Protein AF-F2U5X0-F1 (afdb_monomer)

Sequence (74 aa):
MDKWKDEELERMKIGGNKRLQEWFDARDVPRSATMQEKYNTKAAALYRDMIATEARGDKWNEATSPAQSWVPPA

Solvent-accessible surface area (backbone atoms only — not comparable to full-atom values): 4468 Å² total; per-residue (Å²): 132,87,85,78,52,73,56,59,53,37,31,50,71,68,41,46,72,64,55,52,48,55,54,32,60,77,64,72,50,59,89,84,47,51,73,65,59,50,62,46,33,49,68,40,42,41,50,53,51,38,30,60,32,43,40,73,73,44,87,65,50,75,91,77,36,78,35,72,77,55,72,62,84,133

Nearest PDB structures (foldseek):
  3o47-assembly1_A-2  TM=8.860E-01  e=2.178E-04  Homo sapiens

Mean predicted aligned error: 4.35 Å

Structure (mmCIF, N/CA/C/O backbone):
data_AF-F2U5X0-F1
#
_entry.id   AF-F2U5X0-F1
#
loop_
_atom_site.group_PDB
_atom_site.id
_atom_site.type_symbol
_atom_site.label_atom_id
_atom_site.label_alt_id
_atom_site.label_comp_id
_atom_site.label_asym_id
_atom_site.label_entity_id
_atom_site.label_seq_id
_atom_site.pdbx_PDB_ins_code
_atom_site.Cartn_x
_atom_site.Cartn_y
_atom_site.Cartn_z
_atom_site.occupancy
_atom_site.B_iso_or_equiv
_atom_site.auth_seq_id
_atom_site.auth_comp_id
_atom_site.auth_asym_id
_atom_site.auth_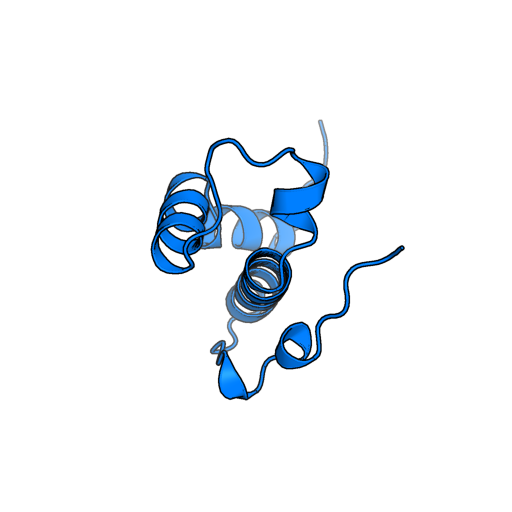atom_id
_atom_site.pdbx_PDB_model_num
ATOM 1 N N . MET A 1 1 ? -1.062 23.954 12.600 1.00 69.75 1 MET A N 1
ATOM 2 C CA . MET A 1 1 ? -1.186 22.566 13.084 1.00 69.75 1 MET A CA 1
ATOM 3 C C . MET A 1 1 ? -2.399 21.989 12.389 1.00 69.75 1 MET A C 1
ATOM 5 O O . MET A 1 1 ? -3.495 22.490 12.624 1.00 69.75 1 MET A O 1
ATOM 9 N N . ASP A 1 2 ? -2.193 21.061 11.459 1.00 77.12 2 ASP A N 1
ATOM 10 C CA . ASP A 1 2 ? -3.292 20.416 10.741 1.00 77.12 2 ASP A CA 1
ATOM 11 C C . ASP A 1 2 ? -4.194 19.666 11.724 1.00 77.12 2 ASP A C 1
ATOM 13 O O . ASP A 1 2 ? -3.713 18.992 12.639 1.00 77.12 2 ASP A O 1
ATOM 17 N N . LYS A 1 3 ? -5.510 19.829 11.571 1.00 83.12 3 LYS A N 1
ATOM 18 C CA . LYS A 1 3 ? -6.496 19.060 12.331 1.00 83.12 3 LYS A CA 1
ATOM 19 C C . LYS A 1 3 ? -6.705 17.737 11.608 1.00 83.12 3 LYS A C 1
ATOM 21 O O . LYS A 1 3 ? -7.296 17.724 10.534 1.00 83.12 3 LYS A O 1
ATOM 26 N N . TRP A 1 4 ? -6.221 16.658 12.206 1.00 83.81 4 TRP A N 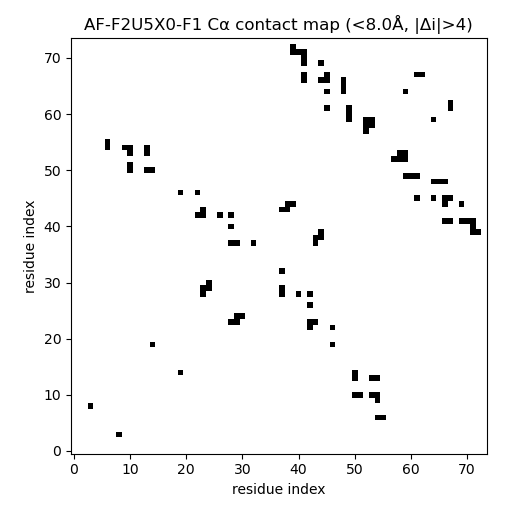1
ATOM 27 C CA . TRP A 1 4 ? -6.410 15.303 11.699 1.00 83.81 4 TRP A CA 1
ATOM 28 C C . TRP A 1 4 ? -7.800 14.793 12.061 1.00 83.81 4 TRP A C 1
ATOM 30 O O . TRP A 1 4 ? -8.269 15.009 13.181 1.00 83.81 4 TRP A O 1
ATOM 40 N N . LYS A 1 5 ? -8.451 14.106 11.124 1.00 84.56 5 LYS A N 1
ATOM 41 C CA . LYS A 1 5 ? -9.660 13.325 11.407 1.00 84.56 5 LYS A CA 1
ATOM 42 C C . LYS A 1 5 ? -9.270 11.975 12.003 1.00 84.56 5 LYS A C 1
ATOM 44 O O . LYS A 1 5 ? -8.212 11.438 11.674 1.00 84.56 5 LYS A O 1
ATOM 49 N N . ASP A 1 6 ? -10.152 11.390 12.809 1.00 85.31 6 ASP A N 1
ATOM 50 C CA . ASP A 1 6 ? -9.921 10.063 13.396 1.00 85.31 6 ASP A CA 1
ATOM 51 C C . ASP A 1 6 ? -9.611 9.007 12.324 1.00 85.31 6 AS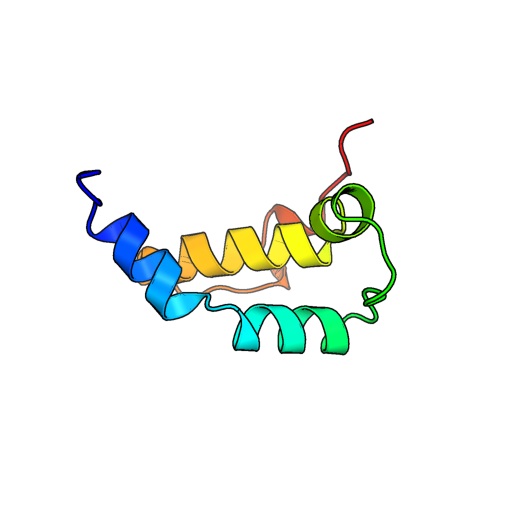P A C 1
ATOM 53 O O . ASP A 1 6 ? -8.687 8.215 12.480 1.00 85.31 6 ASP A O 1
ATOM 57 N N . GLU A 1 7 ? -10.294 9.069 11.176 1.00 84.19 7 GLU A N 1
ATOM 58 C CA . GLU A 1 7 ? -10.033 8.169 10.046 1.00 84.19 7 GLU A CA 1
ATOM 59 C C . GLU A 1 7 ? -8.610 8.331 9.479 1.00 84.19 7 GLU A C 1
ATOM 61 O O . GLU A 1 7 ? -7.961 7.349 9.130 1.00 84.19 7 GLU A O 1
ATOM 66 N N . GLU A 1 8 ? -8.082 9.554 9.399 1.00 86.19 8 GLU A N 1
ATOM 67 C CA . GLU A 1 8 ? -6.725 9.790 8.890 1.00 86.19 8 GLU A CA 1
ATOM 68 C C . GLU A 1 8 ? -5.668 9.254 9.862 1.00 86.19 8 GLU A C 1
ATOM 70 O O . GLU A 1 8 ? -4.659 8.696 9.429 1.00 86.19 8 GLU A O 1
ATOM 75 N N . LEU A 1 9 ? -5.925 9.359 11.170 1.00 88.62 9 LEU A N 1
ATOM 76 C CA . LEU A 1 9 ? -5.080 8.760 12.202 1.00 88.62 9 LEU A CA 1
ATOM 77 C C . LEU A 1 9 ? -5.110 7.228 12.134 1.00 88.62 9 LEU A C 1
ATOM 79 O O . LEU A 1 9 ? -4.053 6.601 12.209 1.00 88.62 9 LEU A O 1
ATOM 83 N N . GLU A 1 10 ? -6.282 6.619 11.940 1.00 90.38 10 GLU A N 1
ATOM 84 C CA . GLU A 1 10 ? -6.407 5.165 11.773 1.00 90.38 10 GLU A CA 1
ATOM 85 C C . GLU A 1 10 ? -5.660 4.676 10.529 1.00 90.38 10 GLU A C 1
ATOM 87 O O . GLU A 1 10 ? -4.882 3.725 10.613 1.00 90.38 10 GLU A O 1
ATOM 92 N N . ARG A 1 11 ? -5.779 5.378 9.394 1.00 89.81 11 ARG A N 1
ATOM 93 C CA . ARG A 1 11 ? -5.012 5.054 8.178 1.00 89.81 11 ARG A CA 1
ATOM 94 C C . ARG A 1 11 ? -3.503 5.065 8.428 1.00 89.81 11 ARG A C 1
ATOM 96 O O . ARG A 1 11 ? -2.791 4.207 7.906 1.00 89.81 11 ARG A O 1
ATOM 103 N N . MET A 1 12 ? -3.015 6.008 9.234 1.00 88.62 12 MET A N 1
ATOM 104 C CA . MET A 1 12 ? -1.596 6.090 9.594 1.00 88.62 12 MET A CA 1
ATOM 105 C C . MET A 1 12 ? -1.156 4.943 10.505 1.00 88.62 12 MET A C 1
ATOM 107 O O . MET A 1 12 ? -0.064 4.408 10.307 1.00 88.62 12 MET A O 1
ATOM 111 N N . LYS A 1 13 ? -1.996 4.533 11.464 1.00 88.06 13 LYS A N 1
ATOM 112 C CA . LYS A 1 13 ? -1.720 3.382 12.340 1.00 88.06 13 LYS A CA 1
ATOM 113 C C . LYS A 1 13 ? -1.706 2.062 11.571 1.00 88.06 13 LYS A C 1
ATOM 115 O O . LYS A 1 13 ? -0.832 1.234 11.800 1.00 88.06 13 LYS A O 1
ATOM 120 N N . ILE A 1 14 ? -2.670 1.877 10.672 1.00 90.31 14 ILE A N 1
ATOM 121 C CA . ILE A 1 14 ? -2.864 0.643 9.905 1.00 90.31 14 ILE A CA 1
ATOM 122 C C . ILE A 1 14 ? -1.816 0.500 8.809 1.00 90.31 14 ILE A C 1
ATOM 124 O O . ILE A 1 14 ? -1.324 -0.601 8.568 1.00 90.31 14 ILE A O 1
ATOM 128 N N . GLY A 1 15 ? -1.493 1.600 8.131 1.00 90.38 15 GLY A N 1
ATOM 129 C CA . GLY A 1 15 ? -0.456 1.629 7.115 1.00 90.38 15 GLY A CA 1
ATOM 130 C C . GLY A 1 15 ? 0.932 1.512 7.738 1.00 90.38 15 GLY A C 1
ATOM 131 O O . GLY A 1 15 ? 1.401 0.429 8.069 1.00 90.38 15 GLY A O 1
ATOM 132 N N . GLY A 1 16 ? 1.623 2.643 7.850 1.00 90.56 16 GLY A N 1
ATOM 133 C CA . GLY A 1 16 ? 3.004 2.690 8.322 1.00 90.56 16 GLY A CA 1
ATOM 134 C C . GLY A 1 16 ? 4.038 2.307 7.254 1.00 90.56 16 GLY A C 1
ATOM 135 O O . GLY A 1 16 ? 3.826 1.453 6.390 1.00 90.56 16 GLY A O 1
ATOM 136 N N . ASN A 1 17 ? 5.206 2.952 7.329 1.00 90.25 17 ASN A N 1
ATOM 137 C CA . ASN A 1 17 ? 6.261 2.818 6.319 1.00 90.25 17 ASN A CA 1
ATOM 138 C C . ASN A 1 17 ? 6.820 1.394 6.221 1.00 90.25 17 ASN A C 1
ATOM 140 O O . ASN A 1 17 ? 7.119 0.933 5.123 1.00 90.25 17 ASN A O 1
ATOM 144 N N . LYS A 1 18 ? 6.939 0.692 7.354 1.00 91.62 18 LYS A N 1
ATOM 145 C CA . LYS A 1 18 ? 7.459 -0.681 7.398 1.00 91.62 18 LYS A CA 1
ATOM 146 C C . LYS 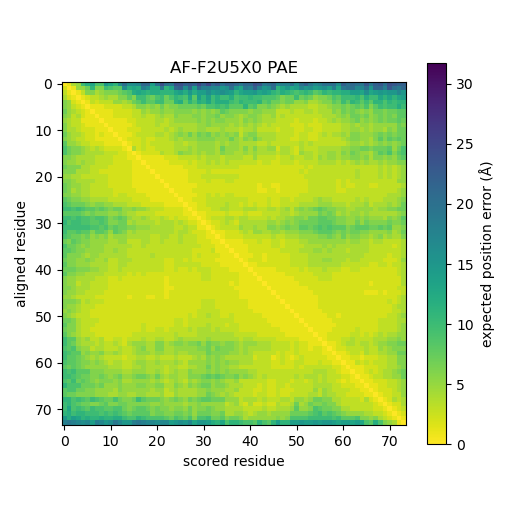A 1 18 ? 6.529 -1.663 6.676 1.00 91.62 18 LYS A C 1
ATOM 148 O O . LYS A 1 18 ? 6.987 -2.370 5.787 1.00 91.62 18 LYS A O 1
ATOM 153 N N . ARG A 1 19 ? 5.227 -1.640 6.987 1.00 93.00 19 ARG A N 1
ATOM 154 C CA . ARG A 1 19 ? 4.220 -2.503 6.340 1.00 93.00 19 ARG A CA 1
ATOM 155 C C . ARG A 1 19 ? 4.149 -2.239 4.834 1.00 93.00 19 ARG A C 1
ATOM 157 O O . ARG A 1 19 ? 4.039 -3.178 4.056 1.00 93.00 19 ARG A O 1
ATOM 164 N N . LEU A 1 20 ? 4.285 -0.976 4.411 1.00 91.88 20 LEU A N 1
ATOM 165 C CA . LEU A 1 20 ? 4.338 -0.620 2.990 1.00 91.88 20 LEU A CA 1
ATOM 166 C C . LEU A 1 20 ? 5.583 -1.188 2.296 1.00 91.88 20 LEU A C 1
ATOM 168 O O . LEU A 1 20 ? 5.492 -1.663 1.167 1.00 91.88 20 LEU A O 1
ATOM 172 N N . GLN A 1 21 ? 6.747 -1.131 2.946 1.00 91.69 21 GLN A N 1
ATOM 173 C CA . GLN A 1 21 ? 7.973 -1.720 2.402 1.00 91.69 21 GLN A CA 1
ATOM 174 C C . GLN A 1 21 ? 7.834 -3.235 2.248 1.00 91.69 21 GLN A C 1
ATOM 176 O O . GLN A 1 21 ? 8.049 -3.742 1.153 1.00 91.69 21 GLN A O 1
ATOM 181 N N . GLU A 1 22 ? 7.379 -3.929 3.292 1.00 93.75 22 GLU A N 1
ATOM 182 C CA . GLU A 1 22 ? 7.141 -5.378 3.265 1.00 93.75 22 GLU A CA 1
ATOM 183 C C . GLU A 1 22 ? 6.115 -5.769 2.189 1.00 93.75 22 GLU A C 1
ATOM 185 O O . GLU A 1 22 ? 6.309 -6.742 1.464 1.00 93.75 22 GLU A O 1
ATOM 190 N N . TRP A 1 23 ? 5.052 -4.976 2.025 1.00 94.19 23 TRP A N 1
ATOM 191 C CA . TRP A 1 23 ? 4.042 -5.182 0.988 1.00 94.19 23 TRP A CA 1
ATOM 192 C C . TRP A 1 23 ? 4.608 -5.089 -0.430 1.00 94.19 23 TRP A C 1
ATOM 194 O O . TRP A 1 23 ? 4.238 -5.878 -1.303 1.00 94.19 23 TRP A O 1
ATOM 204 N N . PHE A 1 24 ? 5.473 -4.103 -0.665 1.00 94.19 24 PHE A N 1
ATOM 205 C CA . PHE A 1 24 ? 6.119 -3.897 -1.956 1.00 94.19 24 PHE A CA 1
ATOM 206 C C . PHE A 1 24 ? 7.178 -4.950 -2.248 1.00 94.19 24 PHE A C 1
ATOM 208 O O . P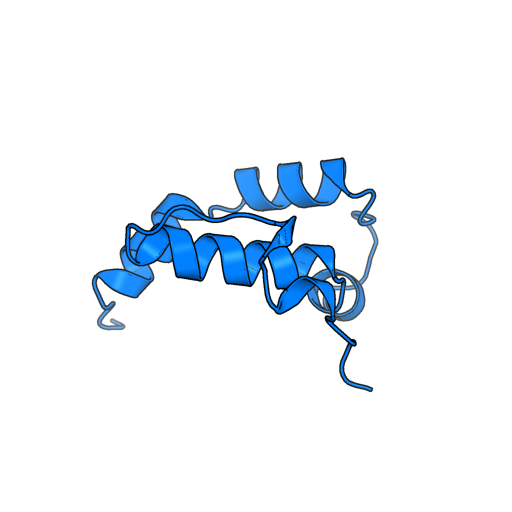HE A 1 24 ? 7.209 -5.458 -3.368 1.00 94.19 24 PHE A O 1
ATOM 215 N N . ASP A 1 25 ? 7.974 -5.323 -1.249 1.00 92.38 25 ASP A N 1
ATOM 216 C CA . ASP A 1 25 ? 8.962 -6.391 -1.382 1.00 92.38 25 ASP A CA 1
ATOM 217 C C . ASP A 1 25 ? 8.273 -7.733 -1.705 1.00 92.38 25 ASP A C 1
ATOM 219 O O . ASP A 1 25 ? 8.732 -8.465 -2.573 1.00 92.38 25 ASP A O 1
ATOM 223 N N . ALA A 1 26 ? 7.117 -8.021 -1.093 1.00 93.25 26 ALA A N 1
ATOM 224 C CA . ALA A 1 26 ? 6.326 -9.226 -1.370 1.00 93.25 26 ALA A CA 1
ATOM 225 C C . ALA A 1 26 ? 5.658 -9.253 -2.762 1.00 93.25 26 ALA A C 1
ATOM 227 O O . ALA A 1 26 ? 5.088 -10.272 -3.146 1.00 93.25 26 ALA A O 1
ATOM 228 N N . ARG A 1 27 ? 5.667 -8.133 -3.495 1.00 91.19 27 ARG A N 1
ATOM 229 C CA . ARG A 1 27 ? 5.060 -7.982 -4.831 1.00 91.19 27 ARG A CA 1
ATOM 230 C C . ARG A 1 27 ? 6.078 -7.586 -5.894 1.00 91.19 27 ARG A C 1
ATOM 232 O O . ARG A 1 27 ? 5.690 -7.030 -6.921 1.00 91.19 27 ARG A O 1
ATOM 239 N N . ASP A 1 28 ? 7.358 -7.820 -5.611 1.00 89.94 28 ASP A N 1
ATOM 240 C CA . ASP A 1 28 ? 8.480 -7.547 -6.509 1.00 89.94 28 ASP A CA 1
ATOM 241 C C . ASP A 1 28 ? 8.504 -6.102 -7.039 1.00 89.94 28 ASP A C 1
ATOM 243 O O . ASP A 1 28 ? 8.975 -5.828 -8.144 1.00 89.94 28 ASP A O 1
ATOM 247 N N . VAL A 1 29 ? 7.996 -5.141 -6.256 1.00 89.94 29 VAL A N 1
ATOM 248 C CA . VAL A 1 29 ? 8.063 -3.725 -6.626 1.00 89.94 29 VAL A CA 1
ATOM 249 C C . VAL A 1 29 ? 9.498 -3.243 -6.390 1.00 89.94 29 VAL A C 1
ATOM 251 O O . VAL A 1 29 ? 9.948 -3.226 -5.239 1.00 89.94 29 VAL A O 1
ATOM 254 N N . PRO A 1 30 ? 10.237 -2.816 -7.433 1.00 87.81 30 PRO A N 1
ATOM 255 C CA . PRO A 1 30 ? 11.651 -2.504 -7.291 1.00 87.81 30 PRO A CA 1
ATOM 256 C C . PRO A 1 30 ? 11.865 -1.342 -6.327 1.00 87.81 30 PRO A C 1
ATOM 258 O O . PRO A 1 30 ? 11.258 -0.277 -6.460 1.00 87.81 30 PRO A O 1
ATOM 261 N N . ARG A 1 31 ? 12.799 -1.495 -5.387 1.00 86.50 31 ARG A N 1
ATOM 262 C CA . ARG A 1 31 ? 13.182 -0.393 -4.488 1.00 86.50 31 ARG A CA 1
ATOM 263 C C . ARG A 1 31 ? 13.843 0.773 -5.226 1.00 86.50 31 ARG A C 1
ATOM 265 O O . ARG A 1 31 ? 13.784 1.896 -4.739 1.00 86.50 31 ARG A O 1
ATOM 272 N N . SER A 1 32 ? 14.443 0.501 -6.384 1.00 90.25 32 SER A N 1
ATOM 273 C CA . SER A 1 32 ? 15.024 1.494 -7.292 1.00 90.25 32 SER A CA 1
ATOM 274 C C . SER A 1 32 ? 13.999 2.161 -8.212 1.00 90.25 32 SER A C 1
ATOM 276 O O . SER A 1 32 ? 14.383 3.057 -8.960 1.00 90.25 32 SER A O 1
ATOM 278 N N . ALA A 1 33 ? 12.731 1.726 -8.197 1.00 88.06 33 ALA A N 1
ATOM 279 C CA . ALA A 1 33 ? 11.688 2.340 -9.008 1.00 88.06 33 ALA A CA 1
ATOM 280 C C . ALA A 1 33 ? 11.533 3.814 -8.633 1.00 88.06 33 ALA A C 1
ATOM 282 O O . ALA A 1 33 ? 11.616 4.192 -7.456 1.00 88.06 33 ALA A O 1
ATOM 283 N N . THR A 1 34 ? 11.267 4.649 -9.632 1.00 91.81 34 THR A N 1
ATOM 284 C CA . THR A 1 34 ? 10.931 6.046 -9.380 1.00 91.81 34 THR A CA 1
ATOM 285 C C . THR A 1 34 ? 9.661 6.135 -8.540 1.00 91.81 34 THR A C 1
ATOM 287 O O . THR A 1 34 ? 8.844 5.210 -8.476 1.00 91.81 34 THR A O 1
ATOM 290 N N . MET A 1 35 ? 9.462 7.281 -7.887 1.00 89.88 35 MET A N 1
ATOM 291 C CA . MET A 1 35 ? 8.270 7.492 -7.071 1.00 89.88 35 MET A CA 1
ATOM 292 C C . MET A 1 35 ? 6.985 7.296 -7.891 1.00 89.88 35 MET A C 1
ATOM 294 O O . MET A 1 35 ? 6.034 6.684 -7.411 1.00 89.88 35 MET A O 1
ATOM 298 N N . GLN A 1 36 ? 6.986 7.747 -9.145 1.00 90.38 36 GLN A N 1
ATOM 299 C CA . GLN A 1 36 ? 5.846 7.608 -10.042 1.00 90.38 36 GLN A CA 1
ATOM 300 C C . GLN A 1 36 ? 5.557 6.139 -10.365 1.00 90.38 36 GLN A C 1
ATOM 302 O O . GLN A 1 36 ? 4.443 5.681 -10.128 1.00 90.38 36 GLN A O 1
ATOM 307 N N . GLU A 1 37 ? 6.555 5.375 -10.814 1.00 90.00 37 GLU A N 1
ATOM 308 C CA . GLU A 1 37 ? 6.392 3.946 -11.121 1.00 90.00 37 GLU A CA 1
ATOM 309 C C . GLU A 1 37 ? 5.901 3.166 -9.901 1.00 90.00 37 GLU A C 1
ATOM 311 O O . GLU A 1 37 ? 4.920 2.426 -9.983 1.00 90.00 37 GLU A O 1
ATOM 316 N N . LYS A 1 38 ? 6.528 3.402 -8.742 1.00 90.50 38 LYS A N 1
ATOM 317 C CA . LYS A 1 38 ? 6.200 2.734 -7.482 1.00 90.50 38 LYS A CA 1
ATOM 318 C C . LYS A 1 38 ? 4.734 2.927 -7.096 1.00 90.50 38 LYS A C 1
ATOM 320 O O . LYS A 1 38 ? 4.050 1.951 -6.785 1.00 90.50 38 LYS A O 1
ATOM 325 N N . TYR A 1 39 ? 4.234 4.164 -7.139 1.00 91.94 39 TYR A N 1
ATOM 326 C CA . TYR A 1 39 ? 2.866 4.486 -6.714 1.00 91.94 39 TYR A CA 1
ATOM 327 C C . TYR A 1 39 ? 1.797 4.296 -7.800 1.00 91.94 39 TYR A C 1
ATOM 329 O O . TYR A 1 39 ? 0.606 4.236 -7.462 1.00 91.94 39 TYR A O 1
ATOM 337 N N . ASN A 1 40 ? 2.214 4.119 -9.055 1.00 92.56 40 ASN A N 1
ATOM 338 C CA . ASN A 1 40 ? 1.355 3.736 -10.174 1.00 92.56 40 ASN A CA 1
ATOM 339 C C . ASN A 1 40 ? 1.146 2.222 -10.287 1.00 92.56 40 ASN A C 1
ATOM 341 O O . ASN A 1 40 ? 0.235 1.790 -10.993 1.00 92.56 40 ASN A O 1
ATOM 345 N N . THR A 1 41 ? 1.931 1.408 -9.577 1.00 92.31 41 THR A N 1
ATOM 346 C CA . THR A 1 41 ? 1.740 -0.046 -9.569 1.00 92.31 41 THR A CA 1
ATOM 347 C C . THR A 1 41 ? 0.368 -0.458 -9.024 1.00 92.31 41 THR A C 1
ATOM 349 O O . THR A 1 41 ? -0.199 0.165 -8.120 1.00 92.31 41 THR A O 1
ATOM 352 N N . LYS A 1 42 ? -0.133 -1.598 -9.512 1.00 93.56 42 LYS A N 1
ATOM 353 C CA . LYS A 1 42 ? -1.307 -2.273 -8.941 1.00 93.56 42 LYS A CA 1
ATOM 354 C C . LYS A 1 42 ? -1.123 -2.579 -7.451 1.00 93.56 42 LYS A C 1
ATOM 356 O O . LYS A 1 42 ? -2.060 -2.428 -6.674 1.00 93.56 42 LYS A O 1
ATOM 361 N N . ALA A 1 43 ? 0.093 -2.941 -7.035 1.00 93.94 43 ALA A N 1
ATOM 362 C CA . ALA A 1 43 ? 0.431 -3.173 -5.633 1.00 93.94 43 ALA A CA 1
ATOM 363 C C . ALA A 1 43 ? 0.145 -1.941 -4.760 1.00 93.94 43 ALA A C 1
ATOM 365 O O . ALA A 1 43 ? -0.430 -2.079 -3.681 1.00 93.94 43 ALA A O 1
ATOM 366 N N . ALA A 1 44 ? 0.499 -0.742 -5.231 1.00 94.06 44 ALA A N 1
ATOM 367 C CA . ALA A 1 44 ? 0.226 0.497 -4.511 1.00 94.06 44 ALA A CA 1
ATOM 368 C C . ALA A 1 44 ? -1.276 0.804 -4.453 1.00 94.06 44 ALA A C 1
ATOM 370 O O . ALA A 1 44 ? -1.768 1.250 -3.418 1.00 94.06 44 ALA A O 1
ATOM 371 N N . ALA A 1 45 ? -2.015 0.540 -5.533 1.00 94.69 45 ALA A N 1
ATOM 372 C CA . ALA A 1 45 ? -3.466 0.709 -5.555 1.00 94.69 45 ALA A CA 1
ATOM 373 C C . ALA A 1 45 ? -4.176 -0.226 -4.563 1.00 94.69 45 ALA A C 1
ATOM 375 O O . ALA A 1 45 ? -5.000 0.241 -3.779 1.00 94.69 45 ALA A O 1
ATOM 376 N N . LEU A 1 46 ? -3.796 -1.507 -4.537 1.00 95.38 46 LEU A N 1
ATOM 377 C CA . LEU A 1 46 ? -4.314 -2.490 -3.581 1.00 95.38 46 LEU A CA 1
ATOM 378 C C . LEU A 1 46 ? -4.004 -2.088 -2.135 1.00 95.38 46 LEU A C 1
ATOM 380 O O . LEU A 1 46 ? -4.881 -2.147 -1.282 1.00 95.38 46 LEU A O 1
ATOM 384 N N . TYR A 1 47 ? -2.788 -1.609 -1.863 1.00 94.94 47 TYR A N 1
ATOM 385 C CA . TYR A 1 47 ? -2.405 -1.177 -0.518 1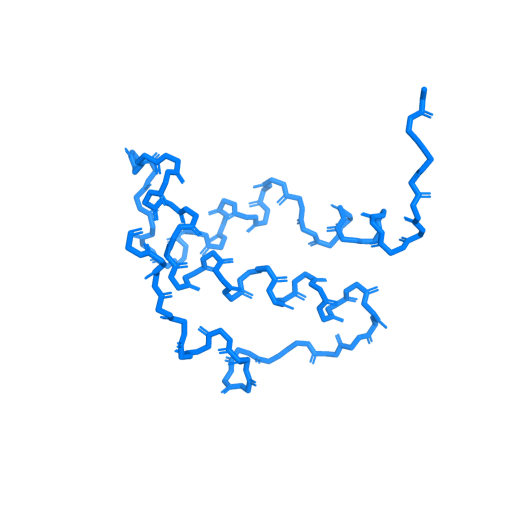.00 94.94 47 TYR A CA 1
ATOM 386 C C . TYR A 1 47 ? -3.210 0.035 -0.028 1.00 94.94 47 TYR A C 1
ATOM 388 O O . TYR A 1 47 ? -3.593 0.102 1.140 1.00 94.94 47 TYR A O 1
ATOM 396 N N . ARG A 1 48 ? -3.501 0.994 -0.919 1.00 94.31 48 ARG A N 1
ATOM 397 C CA . ARG A 1 48 ? -4.359 2.146 -0.595 1.00 94.31 48 ARG A CA 1
ATOM 398 C C . ARG A 1 48 ? -5.782 1.708 -0.256 1.00 94.31 48 ARG A C 1
ATOM 400 O O . ARG A 1 48 ? -6.349 2.208 0.712 1.00 94.31 48 ARG A O 1
ATOM 407 N N . ASP A 1 49 ? -6.334 0.780 -1.031 1.00 94.56 49 ASP A N 1
ATOM 408 C CA . ASP A 1 49 ? -7.668 0.223 -0.794 1.00 94.56 49 ASP A CA 1
ATOM 409 C C . ASP A 1 49 ? -7.733 -0.579 0.516 1.00 94.56 49 ASP A C 1
ATOM 411 O O . ASP A 1 49 ? -8.675 -0.422 1.294 1.00 94.56 49 ASP A O 1
ATOM 415 N N . MET A 1 50 ? -6.683 -1.353 0.809 1.00 94.88 50 MET A N 1
ATOM 416 C CA . MET A 1 50 ? -6.518 -2.070 2.073 1.00 94.88 50 MET A CA 1
ATOM 417 C C . MET A 1 50 ? -6.563 -1.125 3.266 1.00 94.88 50 MET A C 1
ATOM 419 O O . MET A 1 50 ? -7.392 -1.303 4.155 1.00 94.88 50 MET A O 1
ATOM 423 N N . ILE A 1 51 ? -5.729 -0.081 3.261 1.00 94.75 51 ILE A N 1
ATOM 424 C CA . ILE A 1 51 ? -5.702 0.909 4.343 1.00 94.75 51 ILE A CA 1
ATOM 425 C C . ILE A 1 51 ? -7.063 1.588 4.496 1.00 94.75 51 ILE A C 1
ATOM 427 O O . ILE A 1 51 ? -7.539 1.744 5.615 1.00 94.75 51 ILE A O 1
ATOM 431 N N . ALA A 1 52 ? -7.695 1.998 3.394 1.00 92.56 52 ALA A N 1
ATOM 432 C CA . ALA A 1 52 ? -8.987 2.674 3.448 1.00 92.56 52 ALA A CA 1
ATOM 433 C C . ALA A 1 52 ? -10.102 1.769 3.995 1.00 92.56 52 ALA A C 1
ATOM 435 O O . ALA A 1 52 ? -10.999 2.258 4.674 1.00 92.56 52 ALA A O 1
ATOM 436 N N . THR A 1 53 ? -10.051 0.471 3.699 1.00 93.25 53 THR A N 1
ATOM 437 C CA . THR A 1 53 ? -11.031 -0.517 4.166 1.00 93.25 53 THR A CA 1
ATOM 438 C C . THR A 1 53 ? -10.819 -0.845 5.640 1.00 93.25 53 THR A C 1
ATOM 440 O O . THR A 1 53 ? -11.737 -0.693 6.440 1.00 93.25 53 THR A O 1
ATOM 443 N N . GLU A 1 54 ? -9.590 -1.193 6.026 1.00 92.31 54 GLU A N 1
ATOM 444 C CA . GLU A 1 54 ? -9.258 -1.500 7.420 1.00 92.31 54 GLU A CA 1
ATOM 445 C C . GLU A 1 54 ? -9.464 -0.276 8.335 1.00 92.31 54 GLU A C 1
ATOM 447 O O . GLU A 1 54 ? -9.930 -0.434 9.460 1.00 92.31 54 GLU A O 1
ATOM 452 N N . ALA A 1 55 ? -9.203 0.952 7.860 1.00 92.00 55 ALA A N 1
ATOM 453 C CA . ALA A 1 55 ? -9.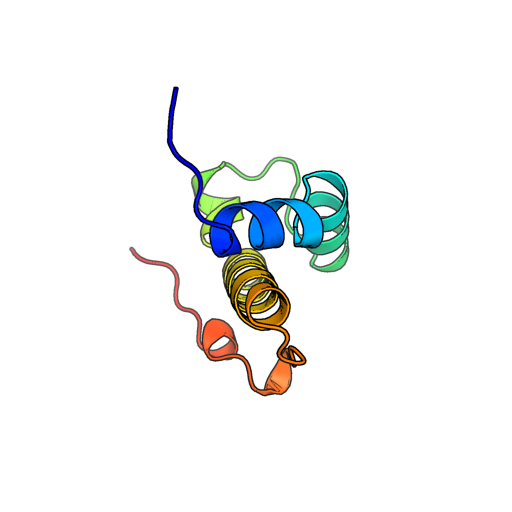416 2.178 8.645 1.00 92.00 55 ALA A CA 1
ATOM 454 C C . ALA A 1 55 ? -10.889 2.482 8.943 1.00 92.00 55 ALA A C 1
ATOM 456 O O . ALA A 1 55 ? -11.177 3.221 9.881 1.00 92.00 55 ALA A O 1
ATOM 457 N N . ARG A 1 56 ? -11.824 1.906 8.177 1.00 89.88 56 ARG A N 1
ATOM 458 C CA . ARG A 1 56 ? -13.262 1.956 8.480 1.00 89.88 56 ARG A CA 1
ATOM 459 C C . ARG A 1 56 ? -13.710 0.845 9.436 1.00 89.88 56 ARG A C 1
ATOM 461 O O . ARG A 1 56 ? -14.869 0.827 9.834 1.00 89.88 56 ARG A O 1
ATOM 468 N N . GLY A 1 57 ? -12.808 -0.065 9.811 1.00 89.56 57 GLY A N 1
ATOM 469 C CA . GLY A 1 57 ? -13.113 -1.255 10.608 1.00 89.56 57 GLY A CA 1
ATOM 470 C C . GLY A 1 57 ? -13.604 -2.449 9.784 1.00 89.56 57 GLY A C 1
ATOM 471 O O . GLY A 1 57 ? -14.015 -3.459 10.357 1.00 89.56 57 GLY A O 1
ATOM 472 N N . ASP A 1 58 ? -13.551 -2.360 8.454 1.00 92.50 58 ASP A N 1
ATOM 473 C CA . ASP A 1 58 ? -13.965 -3.435 7.557 1.00 92.50 58 ASP A CA 1
ATOM 474 C C . ASP A 1 58 ? -12.827 -4.444 7.332 1.00 92.50 58 ASP A C 1
ATOM 476 O O . ASP A 1 58 ? -11.638 -4.120 7.396 1.00 92.50 58 ASP A O 1
ATOM 480 N N . LYS A 1 59 ? -13.180 -5.692 7.001 1.00 91.94 59 LYS A N 1
ATOM 481 C CA . LYS A 1 59 ? -12.191 -6.696 6.586 1.00 91.94 59 LYS A CA 1
ATOM 482 C C . LYS A 1 59 ? -11.839 -6.502 5.119 1.00 91.94 59 LYS A C 1
ATOM 484 O O . LYS A 1 59 ? -12.687 -6.691 4.248 1.00 91.94 59 LYS A O 1
ATOM 489 N N . TRP A 1 60 ? -10.579 -6.184 4.847 1.00 94.50 60 TRP A N 1
ATOM 490 C CA . TRP A 1 60 ? -10.098 -6.098 3.477 1.00 94.50 60 TRP A CA 1
ATOM 491 C C . TRP A 1 60 ? -9.874 -7.480 2.857 1.00 94.50 60 TRP A C 1
ATOM 493 O O . TRP A 1 60 ? -9.382 -8.403 3.508 1.00 94.50 60 TRP A O 1
ATOM 503 N N . ASN A 1 61 ? -10.224 -7.609 1.577 1.00 93.12 61 ASN A N 1
ATOM 504 C CA . ASN A 1 61 ? -9.950 -8.791 0.773 1.00 93.12 61 ASN A CA 1
ATOM 505 C C . ASN A 1 61 ? -9.446 -8.363 -0.608 1.00 93.12 61 ASN A C 1
ATOM 507 O O . ASN A 1 61 ? -10.130 -7.675 -1.367 1.00 93.12 61 ASN A O 1
ATOM 511 N N . GLU A 1 62 ? -8.241 -8.815 -0.935 1.00 91.50 62 GLU A N 1
ATOM 512 C CA . GLU A 1 62 ? -7.558 -8.510 -2.184 1.00 91.50 62 GLU A CA 1
ATOM 513 C C . GLU A 1 62 ? -8.338 -8.945 -3.426 1.00 91.50 62 GLU A C 1
ATOM 515 O O . GLU A 1 62 ? -8.334 -8.225 -4.422 1.00 91.50 62 GLU A O 1
ATOM 520 N N . ALA A 1 63 ? -9.018 -10.094 -3.382 1.00 90.75 63 ALA A N 1
ATOM 521 C CA . ALA A 1 63 ? -9.742 -10.639 -4.531 1.00 90.75 63 ALA A CA 1
ATOM 522 C C . ALA A 1 63 ? -10.994 -9.822 -4.882 1.00 90.75 63 ALA A C 1
ATOM 524 O O . ALA A 1 63 ? -11.398 -9.779 -6.041 1.00 90.75 63 ALA A O 1
ATOM 525 N N . THR A 1 64 ? -11.596 -9.163 -3.890 1.00 91.50 64 THR A N 1
ATOM 526 C CA . THR A 1 64 ? -12.781 -8.310 -4.067 1.00 91.50 64 THR A CA 1
ATOM 527 C C . THR A 1 64 ? -12.427 -6.835 -4.213 1.00 91.50 64 THR A C 1
ATOM 529 O O . THR A 1 64 ? -13.317 -6.005 -4.376 1.00 91.50 64 THR A O 1
ATOM 532 N N . SER A 1 65 ? -11.141 -6.490 -4.118 1.00 92.19 65 SER A N 1
ATOM 533 C CA . SER A 1 65 ? -10.697 -5.105 -4.176 1.00 92.19 65 SER A CA 1
ATOM 534 C C . SER A 1 65 ? -10.951 -4.511 -5.568 1.00 92.19 65 SER A C 1
ATOM 536 O O . SER A 1 65 ? -10.534 -5.105 -6.568 1.00 92.19 65 SER A O 1
ATOM 538 N N . PRO A 1 66 ? -11.535 -3.302 -5.673 1.00 89.50 66 PRO A N 1
ATOM 539 C CA . PRO A 1 66 ? -11.674 -2.607 -6.954 1.00 89.50 66 PRO A CA 1
ATOM 540 C C 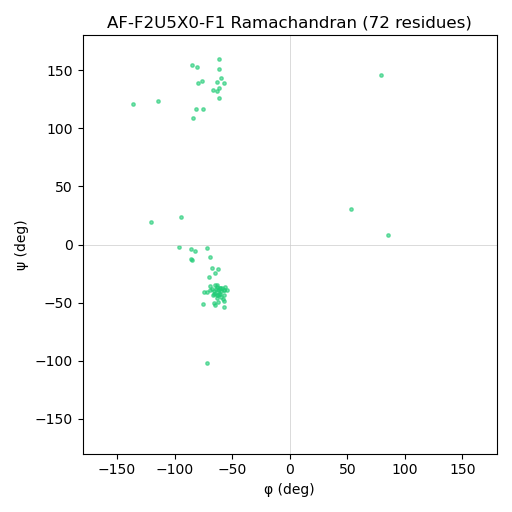. PRO A 1 66 ? -10.313 -2.284 -7.591 1.00 89.50 66 PRO A C 1
ATOM 542 O O . PRO A 1 66 ? -10.213 -2.114 -8.805 1.00 89.50 66 PRO A O 1
ATOM 545 N N . ALA A 1 67 ? -9.234 -2.255 -6.801 1.00 92.62 67 ALA A N 1
ATOM 546 C CA . ALA A 1 67 ? -7.879 -2.088 -7.311 1.00 92.62 67 ALA A CA 1
ATOM 547 C C . ALA A 1 67 ? -7.345 -3.337 -8.047 1.00 92.62 67 ALA A C 1
ATOM 549 O O . ALA A 1 67 ? -6.264 -3.282 -8.636 1.00 92.62 67 ALA A O 1
ATOM 550 N N . GLN A 1 68 ? -8.093 -4.449 -8.100 1.00 91.00 68 GLN A N 1
ATOM 551 C CA . GLN A 1 68 ? -7.757 -5.580 -8.971 1.00 91.00 68 GLN A CA 1
ATOM 552 C C . GLN A 1 68 ? -7.731 -5.196 -10.454 1.00 91.00 68 GLN A C 1
ATOM 554 O O . GLN A 1 68 ? -6.849 -5.659 -11.182 1.00 91.00 68 GLN A O 1
ATOM 559 N N . SER A 1 69 ? -8.639 -4.319 -10.881 1.00 90.81 69 SER A N 1
ATOM 560 C CA . SER A 1 69 ? -8.700 -3.764 -12.236 1.00 90.81 69 SER A CA 1
ATOM 561 C C . SER A 1 69 ? -7.973 -2.420 -12.354 1.00 90.81 69 SER A C 1
ATOM 563 O O . SER A 1 69 ? -8.315 -1.612 -13.214 1.00 90.81 69 SER A O 1
ATOM 565 N N . TRP A 1 70 ? -7.008 -2.139 -11.469 1.00 92.25 70 TRP A N 1
ATOM 566 C CA . TRP A 1 70 ? -6.264 -0.883 -11.503 1.00 92.25 70 TRP A CA 1
ATOM 567 C C . TRP A 1 70 ? -5.496 -0.723 -12.817 1.00 92.25 70 TRP A C 1
ATOM 569 O O . TRP A 1 70 ? -4.675 -1.570 -13.176 1.00 92.25 70 TRP A O 1
ATOM 579 N N . VAL A 1 71 ? -5.730 0.408 -13.483 1.00 89.25 71 VAL A N 1
ATOM 580 C CA . VAL A 1 71 ? -4.982 0.857 -14.657 1.00 89.25 71 VAL A CA 1
ATOM 581 C C . VAL A 1 71 ? -4.244 2.139 -14.266 1.00 89.25 71 VAL A C 1
ATOM 583 O O . VAL A 1 71 ? -4.891 3.077 -13.792 1.00 89.25 71 VAL A O 1
ATOM 586 N N . PRO A 1 72 ? -2.909 2.197 -14.412 1.00 86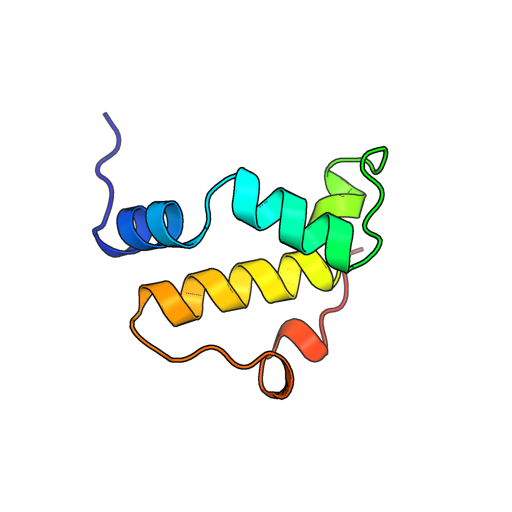.25 72 PRO A N 1
ATOM 587 C CA . PRO A 1 72 ? -2.152 3.413 -14.150 1.00 86.25 72 PRO A CA 1
ATOM 588 C C . PRO A 1 72 ? -2.659 4.582 -15.009 1.00 86.25 72 PRO A C 1
ATOM 590 O O . PRO A 1 72 ? -2.927 4.375 -16.195 1.00 86.25 72 PRO A O 1
ATOM 593 N N . PRO A 1 73 ? -2.773 5.803 -14.458 1.00 79.94 73 PRO A N 1
ATOM 594 C CA . PRO A 1 73 ? -3.006 6.985 -15.278 1.00 79.94 73 PRO A CA 1
ATOM 595 C C . PRO A 1 73 ? -1.812 7.208 -16.222 1.00 79.94 73 PRO A C 1
ATOM 597 O O . PRO A 1 73 ? -0.666 6.982 -15.820 1.00 79.94 73 PRO A O 1
ATOM 600 N N . ALA A 1 74 ? -2.111 7.603 -17.465 1.00 71.12 74 ALA A N 1
ATOM 601 C CA . ALA A 1 74 ? -1.125 7.923 -18.502 1.00 71.12 74 ALA A CA 1
ATOM 602 C C . ALA A 1 74 ? -0.333 9.199 -18.183 1.00 71.12 74 ALA A C 1
ATOM 604 O O . ALA A 1 74 ? -0.911 10.106 -17.538 1.00 71.12 74 ALA A O 1
#

Foldseek 3Di:
DDDDDLLNVQLCVVQDPVNLVVLCVVVVNDPPDDPLSNCQDLSNVLSVQCSNQVSVVHDDDSVPGPSVPRDGDD

InterPro domains:
  IPR037278 ARFGAP/RecO-like zinc finger [SSF57863] (1-51)
  IPR038508 ArfGAP domain superfamily [G3DSA:1.10.220.150] (1-70)

pLDDT: mean 90.07, std 4.74, range [69.75, 95.38]

Organism: Salpingoeca rosetta (strain ATCC 50818 / BSB-021) (NCBI:txid946362)

Secondary structure (DSSP, 8-state):
-----HHHHHHHHHS-HHHHHHHHHTTT--TTS-HHHHHHSHHHHHHHHHHHHHTTTPPP-GGG-GGGG-----

Radius of gyration: 13.1 Å; Cα contacts (8 Å, |Δi|>4): 60; chains: 1; bounding box: 29×33×32 Å